Protein AF-A0AAV8ZC64-F1 (afdb_monomer_lite)

Organism: NCBI:txid1265417

Structure (mmCIF, N/CA/C/O backbone):
data_AF-A0AAV8ZC64-F1
#
_entry.id   AF-A0AAV8ZC64-F1
#
loop_
_atom_site.group_PDB
_atom_site.id
_atom_site.type_symbol
_atom_site.label_atom_id
_atom_site.label_alt_id
_atom_site.label_comp_id
_atom_site.label_asym_id
_atom_site.label_entity_id
_atom_site.label_seq_id
_atom_site.pdbx_PDB_ins_code
_atom_site.Cartn_x
_atom_site.Cartn_y
_atom_site.Cartn_z
_atom_site.occupancy
_atom_site.B_iso_or_equiv
_atom_site.auth_seq_id
_atom_site.auth_comp_id
_atom_site.auth_asym_id
_atom_site.auth_atom_id
_atom_site.pdbx_PDB_model_num
ATOM 1 N N . MET A 1 1 ? -5.259 12.776 32.507 1.00 67.19 1 MET A N 1
ATOM 2 C CA . MET A 1 1 ? -5.487 11.584 31.664 1.00 67.19 1 MET A CA 1
ATOM 3 C C . MET A 1 1 ? -4.178 11.279 30.953 1.00 67.19 1 MET A C 1
ATOM 5 O O . MET A 1 1 ? -3.619 12.202 30.373 1.00 67.19 1 MET A O 1
ATOM 9 N N . LYS A 1 2 ? -3.628 10.068 31.093 1.00 83.19 2 LYS A N 1
ATOM 10 C CA . LYS A 1 2 ? -2.356 9.678 30.468 1.00 83.19 2 LYS A CA 1
ATOM 11 C C . LYS A 1 2 ? -2.691 8.811 29.260 1.00 83.19 2 LYS A C 1
ATOM 13 O O . LYS A 1 2 ? -3.257 7.746 29.457 1.00 83.19 2 LYS A O 1
ATOM 18 N N . LEU A 1 3 ? -2.387 9.300 28.061 1.00 85.38 3 LEU A N 1
ATOM 19 C CA . LEU A 1 3 ? -2.535 8.528 26.829 1.00 85.38 3 LEU A CA 1
ATOM 20 C C . LEU A 1 3 ? -1.532 7.373 26.831 1.00 85.38 3 LEU A C 1
ATOM 22 O O . LEU A 1 3 ? -0.356 7.574 27.159 1.00 85.38 3 LEU A O 1
ATOM 26 N N . THR A 1 4 ? -2.001 6.183 26.476 1.00 92.12 4 THR A N 1
ATOM 27 C CA . THR A 1 4 ? -1.169 5.002 26.239 1.00 92.12 4 THR A CA 1
ATOM 28 C C . THR A 1 4 ? -1.176 4.650 24.755 1.00 92.12 4 THR A C 1
ATOM 30 O O . THR A 1 4 ? -1.945 5.184 23.959 1.00 92.12 4 THR A O 1
ATOM 33 N N . THR A 1 5 ? -0.292 3.742 24.350 1.00 89.62 5 THR A N 1
ATOM 34 C CA . THR A 1 5 ? -0.289 3.210 22.983 1.00 89.62 5 THR A CA 1
ATOM 35 C C . THR A 1 5 ? -1.553 2.410 22.669 1.00 89.62 5 THR A C 1
ATOM 37 O O . THR A 1 5 ? -1.935 2.319 21.510 1.00 89.62 5 THR A O 1
ATOM 40 N N . GLU A 1 6 ? -2.234 1.864 23.679 1.00 92.19 6 GLU A N 1
ATOM 41 C CA . GLU A 1 6 ? -3.486 1.116 23.504 1.00 92.19 6 GLU A CA 1
ATOM 42 C C . GLU A 1 6 ? -4.629 2.026 23.040 1.00 92.19 6 GLU A C 1
ATOM 44 O O . GLU A 1 6 ? -5.479 1.595 22.261 1.00 92.19 6 GLU A O 1
ATOM 49 N N . ASP A 1 7 ? -4.600 3.306 23.427 1.00 90.44 7 ASP A N 1
ATOM 50 C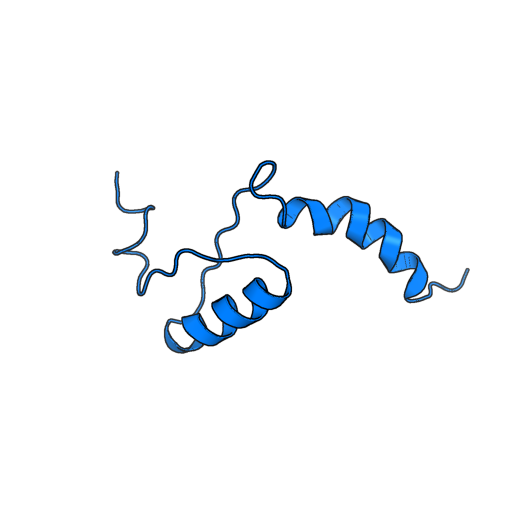 CA . ASP A 1 7 ? -5.562 4.313 22.966 1.00 90.44 7 ASP A CA 1
ATOM 51 C C . ASP A 1 7 ? -5.453 4.580 21.450 1.00 90.44 7 ASP A C 1
ATOM 53 O O . ASP A 1 7 ? -6.384 5.113 20.842 1.00 90.44 7 ASP A O 1
ATOM 57 N N . LEU A 1 8 ? -4.339 4.192 20.810 1.00 89.25 8 LEU A N 1
ATOM 58 C CA . LEU A 1 8 ? -4.147 4.332 19.364 1.00 89.25 8 LEU A CA 1
ATOM 59 C C . LEU A 1 8 ? -4.842 3.229 18.563 1.00 89.25 8 LEU A C 1
ATOM 61 O O . LEU A 1 8 ? -5.174 3.464 17.403 1.00 89.25 8 LEU A O 1
ATOM 65 N N . ASN A 1 9 ? -5.108 2.063 19.159 1.00 89.19 9 ASN A N 1
ATOM 66 C CA . ASN A 1 9 ? -5.760 0.944 18.472 1.00 89.19 9 ASN A CA 1
ATOM 67 C C . ASN A 1 9 ? -7.111 1.344 17.837 1.00 89.19 9 ASN A C 1
ATOM 69 O O . ASN A 1 9 ? -7.257 1.189 16.622 1.00 89.19 9 ASN A O 1
ATOM 73 N N . PRO A 1 10 ? -8.075 1.936 18.577 1.00 91.44 10 PRO A N 1
ATOM 74 C CA . PRO A 1 10 ? -9.353 2.346 17.990 1.00 91.44 10 PRO A CA 1
ATOM 75 C C . PRO A 1 10 ? -9.220 3.505 16.989 1.00 91.44 10 PRO A C 1
ATOM 77 O O . PRO A 1 10 ? -10.037 3.634 16.077 1.00 91.44 10 PRO A O 1
ATOM 80 N N . VAL A 1 11 ? -8.192 4.353 17.118 1.00 89.38 11 VAL A N 1
ATOM 81 C CA . VAL A 1 11 ? -7.900 5.419 16.141 1.00 89.38 11 VAL A CA 1
ATOM 82 C C . VAL A 1 11 ? -7.398 4.810 14.831 1.00 89.38 11 VAL A C 1
ATOM 84 O O . VAL A 1 11 ? -7.868 5.190 13.756 1.00 89.38 11 VAL A O 1
ATOM 87 N N . GLY A 1 12 ? -6.487 3.838 14.920 1.00 87.19 12 GLY A N 1
ATOM 88 C CA . GLY A 1 12 ? -5.967 3.090 13.781 1.00 87.19 12 GLY A CA 1
ATOM 89 C C . GLY A 1 12 ? -7.075 2.340 13.046 1.00 87.19 12 GLY A C 1
ATOM 90 O O . GLY A 1 12 ? -7.227 2.488 11.835 1.00 87.19 12 GLY A O 1
ATOM 91 N N . GLU A 1 13 ? -7.925 1.620 13.774 1.00 86.50 13 GLU A N 1
ATOM 92 C CA . GLU A 1 13 ? -9.062 0.922 13.175 1.00 86.50 13 GLU A CA 1
ATOM 93 C C . GLU A 1 13 ? -10.019 1.895 12.471 1.00 86.50 13 GLU A C 1
ATOM 95 O O . GLU A 1 13 ? -10.426 1.651 11.336 1.00 86.50 13 GLU A O 1
ATOM 100 N N . LYS A 1 14 ? -10.335 3.038 13.087 1.00 87.19 14 LYS A N 1
ATOM 101 C CA . LYS A 1 14 ? -11.316 3.979 12.535 1.00 87.19 14 LYS A CA 1
ATOM 102 C C . LYS A 1 14 ? -10.816 4.763 11.320 1.00 87.19 14 LYS A C 1
ATOM 104 O O . LYS A 1 14 ? -11.595 4.998 10.395 1.00 87.19 14 LYS A O 1
ATOM 109 N N . TYR A 1 15 ? -9.562 5.211 11.332 1.00 85.25 15 TYR A N 1
ATOM 110 C CA . TYR A 1 15 ? -9.063 6.175 10.343 1.00 85.25 15 TYR A CA 1
ATOM 111 C C . TYR A 1 15 ? -7.952 5.637 9.446 1.00 85.25 15 TYR A C 1
ATOM 113 O O . TYR A 1 15 ? -7.787 6.144 8.342 1.00 85.25 15 TYR A O 1
ATOM 121 N N . VAL A 1 16 ? -7.192 4.639 9.903 1.00 84.81 16 VAL A N 1
ATOM 122 C CA . VAL A 1 16 ? -6.016 4.132 9.185 1.00 84.81 16 VAL A CA 1
ATOM 123 C C . VAL A 1 16 ? -6.371 2.879 8.391 1.00 84.81 16 VAL A C 1
ATOM 125 O O . VAL A 1 16 ? -6.044 2.809 7.213 1.00 84.81 16 VAL A O 1
ATOM 128 N N . SER A 1 17 ? -7.114 1.932 8.975 1.00 82.50 17 SER A N 1
ATOM 129 C CA . SER A 1 17 ? -7.459 0.659 8.314 1.00 82.50 17 SER A CA 1
ATOM 130 C C . SER A 1 17 ? -8.182 0.843 6.971 1.00 82.50 17 SER A C 1
ATOM 132 O O . SER A 1 17 ? -7.923 0.117 6.018 1.00 82.50 17 SER A O 1
ATOM 134 N N . SER A 1 18 ? -9.050 1.853 6.862 1.00 84.56 18 SER A N 1
ATOM 135 C CA . SER A 1 18 ? -9.826 2.135 5.650 1.00 84.56 18 SER A CA 1
ATOM 136 C C . SER A 1 18 ? -8.985 2.682 4.497 1.00 84.56 18 SER A C 1
ATOM 138 O O . SER A 1 18 ? -9.403 2.559 3.348 1.00 84.56 18 SER A O 1
ATOM 140 N N . LEU A 1 19 ? -7.800 3.236 4.782 1.00 83.62 19 LEU A N 1
ATOM 141 C CA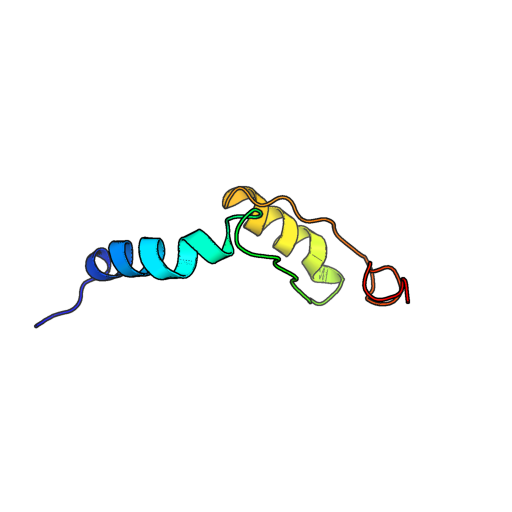 . LEU A 1 19 ? -6.817 3.615 3.761 1.00 83.62 19 LEU A CA 1
ATOM 142 C C . LEU A 1 19 ? -6.229 2.380 3.069 1.00 83.62 19 LEU A C 1
ATOM 144 O O . LEU A 1 19 ? -5.773 2.478 1.929 1.00 83.62 19 LEU A O 1
ATOM 148 N N . PHE A 1 20 ? -6.315 1.232 3.740 1.00 78.62 20 PHE A N 1
ATOM 149 C CA . PHE A 1 20 ? -5.932 -0.088 3.267 1.00 78.62 20 PHE A CA 1
ATOM 150 C C . PHE A 1 20 ? -7.170 -0.952 2.933 1.00 78.62 20 PHE A C 1
ATOM 152 O O . PHE A 1 20 ? -7.162 -2.163 3.111 1.00 78.62 20 PHE A O 1
ATOM 159 N N . ASP A 1 21 ? -8.281 -0.384 2.459 1.00 81.50 21 ASP A N 1
ATOM 160 C CA . ASP A 1 21 ? -9.363 -1.176 1.849 1.00 81.50 21 ASP A CA 1
ATOM 161 C C . ASP A 1 21 ? -9.530 -0.719 0.404 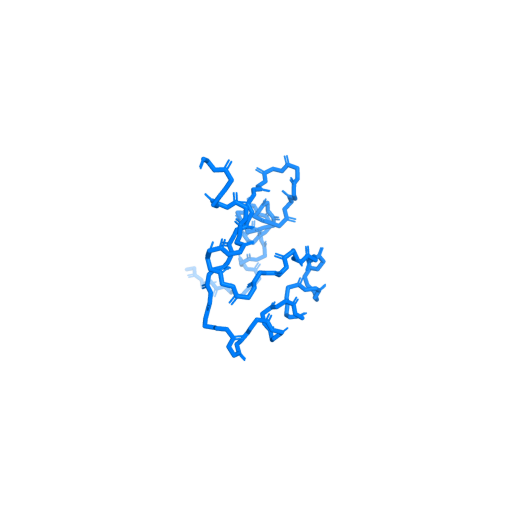1.00 81.50 21 ASP A C 1
ATOM 163 O O . ASP A 1 21 ? -10.085 0.347 0.151 1.00 81.50 21 ASP A O 1
ATOM 167 N N . GLN A 1 22 ? -9.092 -1.541 -0.555 1.00 79.88 22 GLN A N 1
ATOM 168 C CA . GLN A 1 22 ? -9.140 -1.207 -1.987 1.00 79.88 22 GLN A CA 1
ATOM 169 C C . GLN A 1 22 ? -10.566 -0.947 -2.512 1.00 79.88 22 GLN A C 1
ATOM 171 O O . GLN A 1 22 ? -10.741 -0.376 -3.587 1.00 79.88 22 GLN A O 1
ATOM 176 N N . ARG A 1 23 ? -11.610 -1.341 -1.765 1.00 85.19 23 ARG A N 1
ATOM 177 C CA . ARG A 1 23 ? -13.013 -1.034 -2.097 1.00 85.19 23 ARG A CA 1
ATOM 178 C C . ARG A 1 23 ? -13.436 0.363 -1.639 1.00 85.19 23 ARG A C 1
ATOM 180 O O . ARG A 1 23 ? -14.469 0.855 -2.084 1.00 85.19 23 ARG A O 1
ATOM 187 N N . LYS A 1 24 ? -12.682 0.976 -0.722 1.00 85.50 24 LYS A N 1
ATOM 188 C CA . LYS A 1 24 ? -12.980 2.274 -0.096 1.00 85.50 24 LYS A CA 1
ATOM 189 C C . LYS A 1 24 ? -11.974 3.357 -0.474 1.00 85.50 24 LYS A C 1
ATOM 191 O O . LYS A 1 24 ? -12.358 4.521 -0.543 1.00 85.50 24 LYS A O 1
ATOM 196 N N . SER A 1 25 ? -10.721 2.991 -0.730 1.00 85.69 25 SER A N 1
ATOM 197 C CA . SER A 1 25 ? -9.638 3.908 -1.079 1.00 85.69 25 SER A CA 1
ATOM 198 C C . SER A 1 25 ? -8.893 3.444 -2.330 1.00 85.69 25 SER A C 1
ATOM 200 O O . SER A 1 25 ? -8.762 2.255 -2.616 1.00 85.69 25 SER A O 1
ATOM 202 N N . LYS A 1 26 ? -8.377 4.417 -3.085 1.00 84.75 26 LYS A N 1
ATOM 203 C CA . LYS A 1 26 ? -7.315 4.193 -4.067 1.00 84.75 26 LYS A CA 1
ATOM 204 C C . LYS A 1 26 ? -6.043 4.800 -3.498 1.00 84.75 26 LYS A C 1
ATOM 206 O O . LYS A 1 26 ? -6.021 5.997 -3.216 1.00 84.75 26 LYS A O 1
ATOM 211 N N . THR A 1 27 ? -5.013 3.983 -3.336 1.00 83.19 27 THR A N 1
ATOM 212 C CA . THR A 1 27 ? -3.744 4.399 -2.735 1.00 83.19 27 THR A CA 1
ATOM 213 C C . THR A 1 27 ? -2.674 4.445 -3.812 1.00 83.19 27 THR A C 1
ATOM 215 O O . THR A 1 27 ? -2.479 3.474 -4.537 1.00 83.19 27 THR A O 1
ATOM 218 N N . VAL A 1 28 ? -1.993 5.585 -3.919 1.00 87.44 28 VAL A N 1
ATOM 219 C CA . VAL A 1 28 ? -0.850 5.784 -4.814 1.00 87.44 28 VAL A CA 1
ATOM 220 C C . VAL A 1 28 ? 0.311 6.259 -3.962 1.00 87.44 28 VAL A C 1
ATOM 222 O O . VAL A 1 28 ? 0.169 7.214 -3.198 1.00 87.44 28 VAL A O 1
ATOM 225 N N . VAL A 1 29 ? 1.455 5.597 -4.099 1.00 88.38 29 VAL A N 1
ATOM 226 C CA . VAL A 1 29 ? 2.687 5.963 -3.405 1.00 88.38 29 VAL A CA 1
ATOM 227 C C . VAL A 1 29 ? 3.712 6.372 -4.452 1.00 88.38 29 VAL A C 1
ATOM 229 O O . VAL A 1 29 ? 4.005 5.612 -5.369 1.00 88.38 29 VAL A O 1
ATOM 232 N N . ILE A 1 30 ? 4.245 7.584 -4.316 1.00 89.94 30 ILE A N 1
ATOM 233 C CA . ILE A 1 30 ? 5.321 8.095 -5.166 1.00 89.94 30 ILE A CA 1
ATOM 234 C C . ILE A 1 30 ? 6.594 8.084 -4.333 1.00 89.94 30 ILE A C 1
ATOM 236 O O . ILE A 1 30 ? 6.645 8.667 -3.251 1.00 89.94 30 ILE A O 1
ATOM 240 N N . THR A 1 31 ? 7.621 7.408 -4.833 1.00 92.25 31 THR A N 1
ATOM 241 C CA . THR A 1 31 ? 8.914 7.287 -4.161 1.00 92.25 31 THR A CA 1
ATOM 242 C C . THR A 1 31 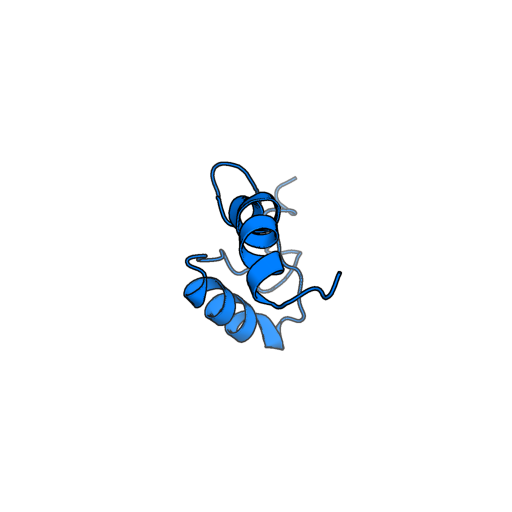? 10.047 7.337 -5.177 1.00 92.25 31 THR A C 1
ATOM 244 O O . THR A 1 31 ? 9.825 7.306 -6.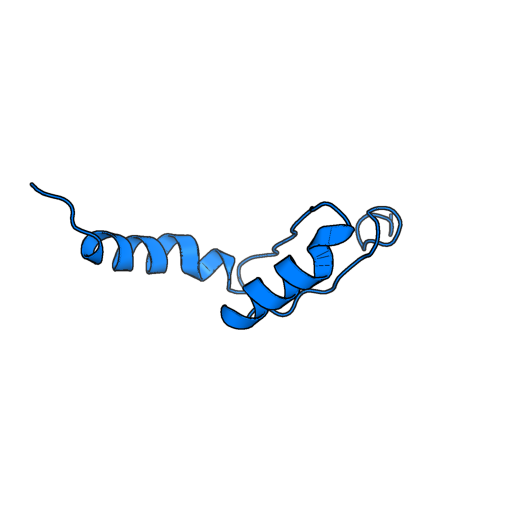387 1.00 92.25 31 THR A O 1
ATOM 247 N N . HIS A 1 32 ? 11.278 7.426 -4.685 1.00 93.31 32 HIS A N 1
ATOM 248 C CA . HIS A 1 32 ? 12.451 7.312 -5.537 1.00 93.31 32 HIS A CA 1
ATOM 249 C C . HIS A 1 32 ? 12.546 5.883 -6.117 1.00 93.31 32 HIS A C 1
ATOM 251 O O . HIS A 1 32 ? 12.363 4.929 -5.357 1.00 93.31 32 HIS A O 1
ATOM 257 N N . PRO A 1 33 ? 12.902 5.690 -7.405 1.00 91.44 33 PRO A N 1
ATOM 258 C CA . PRO A 1 33 ? 12.928 4.367 -8.040 1.00 91.44 33 PRO A CA 1
ATOM 259 C C . PRO A 1 33 ? 13.750 3.305 -7.292 1.00 91.44 33 PRO A C 1
ATOM 261 O O . PRO A 1 33 ? 13.381 2.135 -7.251 1.00 91.44 33 PRO A O 1
ATOM 264 N N . SER A 1 34 ? 14.831 3.713 -6.616 1.00 94.56 34 SER A N 1
ATOM 265 C CA . SER A 1 34 ? 15.661 2.805 -5.802 1.00 94.56 34 SER A CA 1
ATOM 266 C C . SER A 1 34 ? 14.955 2.212 -4.576 1.00 94.56 34 SER A C 1
ATOM 268 O O . SER A 1 34 ? 15.505 1.317 -3.940 1.00 94.56 34 SER A O 1
ATOM 270 N N . LYS A 1 35 ? 13.773 2.721 -4.218 1.00 95.06 35 LYS A N 1
ATOM 271 C CA . LYS A 1 35 ? 12.979 2.303 -3.058 1.00 95.06 35 LYS A CA 1
ATOM 272 C C . LYS A 1 35 ? 11.710 1.544 -3.435 1.00 95.06 35 LYS A C 1
ATOM 274 O O . LYS A 1 35 ? 10.990 1.136 -2.535 1.00 95.06 35 LYS A O 1
ATOM 279 N N . LEU A 1 36 ? 11.438 1.334 -4.727 1.00 92.38 36 LEU A N 1
ATOM 280 C CA . LEU A 1 36 ? 10.198 0.695 -5.184 1.00 92.38 36 LEU A CA 1
ATOM 281 C C . LEU A 1 36 ? 9.989 -0.689 -4.558 1.00 92.38 36 LEU A C 1
ATOM 283 O O . LEU A 1 36 ? 8.915 -0.946 -4.034 1.00 92.38 36 LEU A O 1
ATOM 287 N N . VAL A 1 37 ? 11.027 -1.532 -4.551 1.00 92.56 37 VAL A N 1
ATOM 288 C CA . VAL A 1 37 ? 10.958 -2.894 -3.988 1.00 92.56 37 VAL A CA 1
ATOM 289 C C . VAL A 1 37 ? 10.728 -2.864 -2.476 1.00 92.56 37 VAL A C 1
ATOM 291 O O . VAL A 1 37 ? 9.839 -3.536 -1.978 1.00 92.56 37 VAL A O 1
ATOM 294 N N . GLU A 1 38 ? 11.480 -2.032 -1.750 1.00 94.56 38 GLU A N 1
ATOM 295 C CA . GLU A 1 38 ? 11.349 -1.896 -0.291 1.00 94.56 38 GLU A CA 1
ATOM 296 C C . GLU A 1 38 ? 9.951 -1.411 0.118 1.00 94.56 38 GLU A C 1
ATOM 298 O O . GLU A 1 38 ? 9.377 -1.902 1.087 1.00 94.56 38 GLU A O 1
ATOM 303 N N . VAL A 1 39 ? 9.392 -0.455 -0.630 1.00 93.75 39 VAL A N 1
ATOM 304 C CA . VAL A 1 39 ? 8.040 0.059 -0.389 1.00 93.75 39 VAL A CA 1
ATOM 305 C C . VAL A 1 39 ? 6.988 -0.998 -0.717 1.00 93.75 39 VAL A C 1
ATOM 307 O O . VAL A 1 39 ? 6.087 -1.206 0.086 1.00 93.75 39 VAL A O 1
ATOM 310 N N . ASP A 1 40 ? 7.093 -1.673 -1.860 1.00 92.69 40 ASP A N 1
ATOM 311 C CA . ASP A 1 40 ? 6.155 -2.729 -2.247 1.00 92.69 40 ASP A CA 1
ATOM 312 C C . ASP A 1 40 ? 6.140 -3.872 -1.217 1.00 92.69 40 ASP A C 1
ATOM 314 O O . ASP A 1 40 ? 5.086 -4.235 -0.696 1.00 92.69 40 ASP A O 1
ATOM 318 N N . ASP A 1 41 ? 7.314 -4.357 -0.810 1.00 94.19 41 ASP A N 1
ATOM 319 C CA . ASP A 1 41 ? 7.431 -5.435 0.174 1.00 94.19 41 ASP A CA 1
ATOM 320 C C . ASP A 1 41 ? 6.894 -5.031 1.558 1.00 94.19 41 ASP A C 1
ATOM 322 O O . ASP A 1 41 ? 6.160 -5.801 2.180 1.00 94.19 41 ASP A O 1
ATOM 326 N N . GLY A 1 42 ? 7.167 -3.805 2.018 1.00 91.75 42 GLY A N 1
ATOM 327 C CA . GLY A 1 42 ? 6.633 -3.310 3.290 1.00 91.75 42 GLY A CA 1
ATOM 328 C C . GLY A 1 42 ? 5.103 -3.206 3.309 1.00 91.75 42 GLY A C 1
ATOM 329 O O . GLY A 1 42 ? 4.472 -3.444 4.338 1.00 91.75 42 GLY A O 1
ATOM 330 N N . PHE A 1 43 ? 4.474 -2.887 2.175 1.00 89.44 43 PHE A N 1
ATOM 331 C CA . PHE A 1 43 ? 3.013 -2.844 2.087 1.00 89.44 43 PHE A CA 1
ATOM 332 C C . PHE A 1 43 ? 2.382 -4.227 1.895 1.00 89.44 43 PHE A C 1
ATOM 334 O O . PHE A 1 43 ? 1.264 -4.437 2.375 1.00 89.44 43 PHE A O 1
ATOM 341 N N . LYS A 1 44 ? 3.098 -5.203 1.321 1.00 90.50 44 LYS A N 1
ATOM 342 C CA . LYS A 1 44 ? 2.637 -6.602 1.284 1.00 90.50 44 LYS A CA 1
ATOM 343 C C . LYS A 1 44 ? 2.459 -7.188 2.679 1.00 90.50 44 LYS A C 1
ATOM 345 O O . LYS A 1 44 ? 1.488 -7.909 2.903 1.00 90.50 44 LYS A O 1
ATOM 350 N N . GLU A 1 45 ? 3.316 -6.831 3.638 1.00 86.62 45 GLU A N 1
ATOM 351 C CA . GLU A 1 45 ? 3.155 -7.222 5.052 1.00 86.62 45 GLU A CA 1
ATOM 352 C C . GLU A 1 45 ? 1.854 -6.683 5.674 1.00 86.62 45 GLU A C 1
ATOM 354 O O . GLU A 1 45 ? 1.294 -7.291 6.587 1.00 86.62 45 GLU A O 1
ATOM 359 N N . LEU A 1 46 ? 1.330 -5.576 5.139 1.00 80.81 46 LEU A N 1
ATOM 360 C CA . LEU A 1 46 ? 0.044 -4.981 5.515 1.00 80.81 46 LEU A CA 1
ATOM 361 C C . LEU A 1 46 ? -1.131 -5.511 4.670 1.00 80.81 46 LEU A C 1
ATOM 363 O O . LEU A 1 46 ? -2.248 -5.006 4.777 1.00 80.81 46 LEU A O 1
ATOM 367 N N . GLY A 1 47 ? -0.896 -6.522 3.828 1.00 82.12 47 GLY A N 1
ATOM 368 C CA . GLY A 1 47 ? -1.895 -7.107 2.933 1.00 82.12 47 GLY A CA 1
ATOM 369 C C . GLY A 1 47 ? -2.171 -6.283 1.672 1.00 82.12 47 GLY A C 1
ATOM 370 O O . GLY A 1 47 ? -3.218 -6.471 1.052 1.00 82.12 47 GLY A O 1
ATOM 371 N N . PHE A 1 48 ? -1.269 -5.370 1.295 1.00 84.62 48 PHE A N 1
ATOM 372 C CA . PHE A 1 48 ? -1.359 -4.566 0.075 1.00 84.62 48 PHE A CA 1
ATOM 373 C C . PHE A 1 48 ? -0.341 -5.002 -0.966 1.00 84.62 48 PHE A C 1
ATOM 375 O O . PHE A 1 48 ? 0.856 -4.863 -0.758 1.00 84.62 48 PHE A O 1
ATOM 382 N N . ASP A 1 49 ? -0.833 -5.452 -2.114 1.00 86.19 49 ASP A N 1
ATOM 383 C CA . ASP A 1 49 ? -0.003 -5.694 -3.291 1.00 86.19 49 ASP A CA 1
ATOM 384 C C . ASP A 1 49 ? -0.129 -4.497 -4.240 1.00 86.19 49 ASP A C 1
ATOM 386 O O . ASP A 1 49 ? -1.240 -4.170 -4.685 1.00 86.19 49 ASP A O 1
ATOM 390 N N . PHE A 1 50 ? 0.975 -3.790 -4.493 1.00 88.00 50 PHE A N 1
ATOM 391 C CA . PHE A 1 50 ? 0.969 -2.632 -5.378 1.00 88.00 50 PHE A CA 1
ATOM 392 C C . PHE A 1 50 ? 1.284 -3.030 -6.816 1.00 88.00 50 PHE A C 1
ATOM 394 O O . PHE A 1 50 ? 2.162 -3.836 -7.106 1.00 88.00 50 PHE A O 1
ATOM 401 N N . MET A 1 51 ? 0.630 -2.353 -7.759 1.00 90.06 51 MET A N 1
ATOM 402 C CA . MET A 1 51 ? 1.130 -2.319 -9.127 1.00 90.06 51 MET A CA 1
ATOM 403 C C . MET A 1 51 ? 2.286 -1.318 -9.200 1.00 90.06 51 MET A C 1
ATOM 405 O O . MET A 1 51 ? 2.076 -0.106 -9.121 1.00 90.06 51 MET A O 1
ATOM 409 N N . VAL A 1 52 ? 3.508 -1.834 -9.314 1.00 90.94 52 VAL A N 1
ATOM 410 C CA . VAL A 1 52 ? 4.732 -1.027 -9.332 1.00 90.94 52 VAL A CA 1
ATOM 411 C C . VAL A 1 52 ? 4.995 -0.477 -10.733 1.00 90.94 52 VAL A C 1
ATOM 413 O O . VAL A 1 52 ? 5.010 -1.223 -11.710 1.00 90.94 52 VAL A O 1
ATOM 416 N N . TYR A 1 53 ? 5.268 0.826 -10.811 1.00 90.81 53 TYR A N 1
ATOM 417 C CA . TYR A 1 53 ? 5.699 1.506 -12.032 1.00 90.81 53 TYR A CA 1
ATOM 418 C C . TYR A 1 53 ? 7.122 2.061 -11.850 1.00 90.81 53 TYR A C 1
ATOM 420 O O . TYR A 1 53 ? 7.383 2.698 -10.825 1.00 90.81 53 TYR A O 1
ATOM 428 N N . PRO A 1 54 ? 8.048 1.857 -12.808 1.00 88.69 54 PRO A N 1
ATOM 429 C CA . PRO A 1 54 ? 9.423 2.367 -12.715 1.00 88.69 54 PRO A CA 1
ATOM 430 C C . PRO A 1 54 ? 9.532 3.895 -12.765 1.00 88.69 54 PRO A C 1
ATOM 432 O O . PRO A 1 54 ? 10.496 4.469 -12.255 1.00 88.69 54 PRO A O 1
ATOM 435 N N . SER A 1 55 ? 8.557 4.549 -13.396 1.00 88.31 55 SER A N 1
ATOM 436 C CA . SER A 1 55 ? 8.528 5.988 -13.644 1.00 88.31 55 SER A CA 1
ATOM 437 C C . SER A 1 55 ? 7.084 6.505 -13.686 1.00 88.31 55 SER A C 1
ATOM 439 O O . SER A 1 55 ? 6.130 5.727 -13.780 1.00 88.31 55 SER A O 1
ATOM 441 N N . VAL A 1 56 ? 6.904 7.827 -13.598 1.00 84.12 56 VAL A N 1
ATOM 442 C CA . VAL A 1 56 ? 5.570 8.452 -13.702 1.00 84.12 56 VAL A CA 1
ATOM 443 C C . VAL A 1 56 ? 5.046 8.334 -15.133 1.00 84.12 56 VAL A C 1
ATOM 445 O O . VAL A 1 56 ? 3.852 8.126 -15.342 1.00 84.12 56 VAL A O 1
ATOM 448 N N . GLU A 1 57 ? 5.944 8.404 -16.108 1.00 86.19 57 GLU A N 1
ATOM 449 C CA . GLU A 1 57 ? 5.678 8.284 -17.536 1.00 86.19 57 GLU A CA 1
ATOM 450 C C . GLU A 1 57 ? 5.124 6.901 -17.903 1.00 86.19 57 GLU A C 1
ATOM 452 O O . GLU A 1 57 ? 4.275 6.795 -18.785 1.00 86.19 57 GLU A O 1
ATOM 457 N N . GLU A 1 58 ? 5.564 5.852 -17.208 1.00 83.56 58 GLU A N 1
ATOM 458 C CA . GLU A 1 58 ? 5.059 4.482 -17.371 1.00 83.56 58 GLU A CA 1
ATOM 459 C C . GLU A 1 58 ? 3.809 4.193 -16.525 1.00 83.56 58 GLU A C 1
ATOM 461 O O . GLU A 1 58 ? 3.223 3.114 -16.631 1.00 83.56 58 GLU A O 1
ATOM 466 N N . SER A 1 59 ? 3.385 5.135 -15.677 1.00 83.88 59 SER A N 1
ATOM 467 C CA . SER A 1 59 ? 2.238 4.952 -14.788 1.00 83.88 59 SER A CA 1
ATOM 468 C C . SER A 1 59 ? 0.894 5.117 -15.499 1.00 83.88 59 SER A C 1
ATOM 470 O O . SER A 1 59 ? 0.774 5.767 -16.538 1.00 83.88 59 SER A O 1
ATOM 472 N N . PHE A 1 60 ? -0.168 4.598 -14.875 1.00 77.50 60 PHE A N 1
ATOM 473 C CA . PHE A 1 60 ? -1.544 4.769 -15.356 1.00 77.50 60 PHE A CA 1
ATOM 474 C C . PHE A 1 60 ? -1.969 6.243 -15.494 1.00 77.50 60 PHE A C 1
ATOM 476 O O . PHE A 1 60 ? -2.932 6.531 -16.199 1.00 77.50 60 PHE A O 1
ATOM 483 N N . LEU A 1 61 ? -1.272 7.185 -14.845 1.00 73.56 61 LEU A N 1
ATOM 484 C CA . LEU A 1 61 ? -1.553 8.620 -14.952 1.00 73.56 61 LEU A CA 1
ATOM 485 C C . LEU A 1 61 ? -1.274 9.168 -16.359 1.00 73.56 61 LEU A C 1
ATOM 487 O O . LEU A 1 61 ? -1.836 10.196 -16.722 1.00 73.56 61 LEU A O 1
ATOM 491 N N . ASN A 1 62 ? -0.451 8.478 -17.152 1.00 68.94 62 ASN A N 1
ATOM 492 C CA . ASN 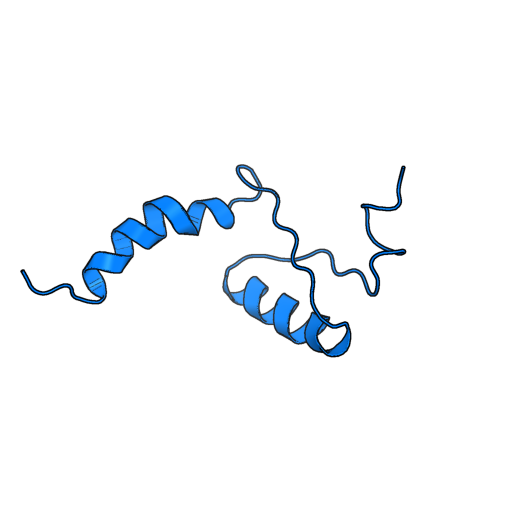A 1 62 ? -0.076 8.885 -18.504 1.00 68.94 62 ASN A CA 1
ATOM 493 C C . ASN A 1 62 ? -0.980 8.277 -19.601 1.00 68.94 62 ASN A C 1
ATOM 495 O O . ASN A 1 62 ? -0.602 8.238 -20.766 1.00 68.94 62 ASN A O 1
ATOM 499 N N . THR A 1 63 ? -2.167 7.764 -19.241 1.00 63.22 63 THR A N 1
ATOM 500 C CA . THR A 1 63 ? -3.157 7.205 -20.195 1.00 63.22 63 THR A CA 1
ATOM 501 C C . THR A 1 63 ? -4.209 8.217 -20.677 1.00 63.22 63 THR A C 1
ATOM 503 O O . THR A 1 63 ? -5.253 7.815 -21.192 1.00 63.22 63 THR A O 1
ATOM 506 N N . LEU A 1 64 ? -3.941 9.518 -20.515 1.00 50.25 64 LEU A N 1
ATOM 507 C CA . LEU A 1 64 ? -4.784 10.618 -21.002 1.00 50.25 64 LEU A CA 1
ATOM 508 C C . LEU A 1 64 ? -4.392 11.065 -22.413 1.00 50.25 64 LEU A C 1
ATOM 510 O O . LEU A 1 64 ? -3.178 11.225 -22.664 1.00 50.25 64 LEU A O 1
#

pLDDT: mean 85.91, std 7.73, range [50.25, 95.06]

Secondary structure (DSSP, 8-state):
----GGGHHHHIIIIIGGGG-TTT--------GGGHHHHHHHHHTTT------SSSTTSGGG--

Radius of gyration: 15.54 Å; chains: 1; bounding box: 29×19×53 Å

Sequence (64 aa):
MKLTTEDLNPVGEKYVSSLFDQRKSKTVVITHPSKLVEVDDGFKELGFDFMVYPSVEESFLNTL

Foldseek 3Di:
DDDDPVNCVVVCVPPVVQCVDPVRHDDDDDDQLVCQVVVQVVVVVVVDHDDTDSDPCRDPVVVD